Protein AF-A0A7K4FRX8-F1 (afdb_monomer)

Foldseek 3Di:
DFKKKFWAALVLDDPCPVVVVVVVVWAWPDFFHDRTTITTTDDDCCVPSNDGPDMGGPVPLDLDDLVVCVVSLVLVSSLVNLVVVLVVDDDPVNVVSVVSNVVSVQSRCVRRVVPPDD

Solvent-accessible surface area (backbone atoms only — not comparable to full-atom values): 6612 Å² total; per-residue (Å²): 120,67,52,32,37,36,32,33,62,46,85,77,62,58,91,62,50,68,56,62,43,39,78,70,72,34,51,62,78,48,66,32,54,65,74,34,27,34,40,34,26,33,52,75,60,44,86,75,73,42,85,53,83,47,74,44,49,71,85,70,65,71,92,59,56,50,70,60,30,46,76,66,54,38,27,67,60,24,26,54,49,42,50,62,54,34,76,78,44,62,70,72,61,22,55,53,42,50,52,55,35,50,52,26,49,45,50,47,33,47,24,57,67,48,73,89,67,128

Nearest PDB structures (foldseek):
  6frk-assembly1_r  TM=8.028E-01  e=1.663E+00  Canis lupus familiaris
  5mao-assembly2_B  TM=5.100E-01  e=8.342E-01  Thermus thermophilus HB27

Mean predicted aligned error: 3.88 Å

Structure (mmCIF, N/CA/C/O backbone):
data_AF-A0A7K4FRX8-F1
#
_entry.id   AF-A0A7K4FRX8-F1
#
loop_
_atom_site.group_PDB
_atom_site.id
_atom_site.type_symbol
_atom_site.label_atom_id
_atom_site.label_alt_id
_atom_site.label_comp_id
_atom_site.label_asym_id
_atom_site.label_entity_id
_atom_site.label_seq_id
_atom_site.pdbx_PDB_ins_code
_atom_site.Cartn_x
_atom_site.Cartn_y
_atom_site.Cartn_z
_atom_site.occupancy
_atom_site.B_iso_or_equiv
_atom_site.auth_seq_id
_atom_site.auth_comp_id
_atom_site.auth_asym_id
_atom_site.auth_atom_id
_atom_site.pdbx_PDB_model_num
ATOM 1 N N . MET A 1 1 ? 17.398 -5.585 3.439 1.00 63.78 1 MET A N 1
ATOM 2 C CA . MET A 1 1 ? 16.932 -4.359 2.752 1.00 63.78 1 MET A CA 1
ATOM 3 C C . MET A 1 1 ? 15.675 -3.882 3.455 1.00 63.78 1 MET A C 1
ATOM 5 O O . MET A 1 1 ? 15.022 -4.698 4.088 1.00 63.78 1 MET A O 1
ATOM 9 N N . GLU A 1 2 ? 15.377 -2.588 3.430 1.00 87.06 2 GLU A N 1
ATOM 10 C CA . GLU A 1 2 ? 14.199 -2.045 4.116 1.00 87.06 2 GLU A CA 1
ATOM 11 C C . GLU A 1 2 ? 12.955 -2.135 3.232 1.00 87.06 2 GLU A C 1
ATOM 13 O O . GLU A 1 2 ? 13.028 -1.825 2.041 1.00 87.06 2 GLU A O 1
ATOM 18 N N . ARG A 1 3 ? 11.836 -2.582 3.814 1.00 94.81 3 ARG A N 1
ATOM 19 C CA . ARG A 1 3 ? 10.538 -2.658 3.142 1.00 94.81 3 ARG A CA 1
ATOM 20 C C . ARG A 1 3 ? 9.967 -1.255 2.978 1.00 94.81 3 ARG A C 1
ATOM 22 O O . ARG A 1 3 ? 9.763 -0.547 3.968 1.00 94.81 3 ARG A O 1
ATOM 29 N N . LYS A 1 4 ? 9.672 -0.882 1.739 1.00 96.62 4 LYS A N 1
ATOM 30 C CA . LYS A 1 4 ? 9.076 0.404 1.377 1.00 96.62 4 LYS A CA 1
ATOM 31 C C . LYS A 1 4 ? 7.905 0.189 0.433 1.00 96.62 4 LYS A C 1
ATOM 33 O O . LYS A 1 4 ? 7.842 -0.813 -0.282 1.00 96.62 4 LYS A O 1
ATOM 38 N N . ILE A 1 5 ? 6.998 1.155 0.425 1.00 96.81 5 ILE A N 1
ATOM 39 C CA . ILE A 1 5 ? 5.885 1.190 -0.516 1.00 96.81 5 ILE A CA 1
ATOM 40 C C . ILE A 1 5 ? 6.088 2.364 -1.461 1.00 96.81 5 ILE A C 1
ATOM 42 O O . ILE A 1 5 ? 6.188 3.513 -1.036 1.00 96.81 5 ILE A O 1
ATOM 46 N N . TYR A 1 6 ? 6.175 2.054 -2.746 1.00 97.75 6 TYR A N 1
ATOM 47 C CA . TYR A 1 6 ? 6.408 3.012 -3.814 1.00 97.75 6 TYR A CA 1
ATOM 48 C C . TYR A 1 6 ? 5.091 3.296 -4.523 1.00 97.75 6 TYR A C 1
ATOM 50 O O . TYR A 1 6 ? 4.419 2.366 -4.974 1.00 97.75 6 TYR A O 1
ATOM 58 N N . PHE A 1 7 ? 4.738 4.572 -4.648 1.00 97.75 7 PHE A N 1
ATOM 59 C CA . PHE A 1 7 ? 3.509 4.997 -5.305 1.00 97.75 7 PHE A CA 1
ATOM 60 C C . PHE A 1 7 ? 3.830 5.641 -6.646 1.00 97.75 7 PHE A C 1
ATOM 62 O O . PHE A 1 7 ? 4.614 6.585 -6.729 1.00 97.75 7 PHE A O 1
ATOM 69 N N . TYR A 1 8 ? 3.201 5.138 -7.699 1.00 98.19 8 TYR A N 1
ATOM 70 C CA . TYR A 1 8 ? 3.336 5.639 -9.060 1.00 98.19 8 TYR A CA 1
ATOM 71 C C . TYR A 1 8 ? 1.965 5.953 -9.653 1.00 98.19 8 TYR A C 1
ATOM 73 O O . TYR A 1 8 ? 0.942 5.426 -9.205 1.00 98.19 8 TYR A O 1
ATOM 81 N N . ASP A 1 9 ? 1.950 6.754 -10.715 1.00 97.06 9 ASP A N 1
ATOM 82 C CA . ASP A 1 9 ? 0.768 6.918 -11.558 1.00 97.06 9 ASP A CA 1
ATOM 83 C C . ASP A 1 9 ? 0.281 5.552 -12.057 1.00 97.06 9 ASP A C 1
ATOM 85 O O . ASP A 1 9 ? 1.076 4.699 -12.466 1.00 97.06 9 ASP A O 1
ATOM 89 N N . LYS A 1 10 ? -1.035 5.326 -12.010 1.00 94.62 10 LYS A N 1
ATOM 90 C CA . LYS A 1 10 ? -1.653 4.044 -12.390 1.00 94.62 10 LYS A CA 1
ATOM 91 C C . LYS A 1 10 ? -1.351 3.661 -13.843 1.00 94.62 10 LYS A C 1
ATOM 93 O O . LYS A 1 10 ? -1.351 2.484 -14.176 1.00 94.62 10 LYS A O 1
ATOM 98 N N . GLU A 1 11 ? -1.060 4.640 -14.694 1.00 94.69 11 GLU A N 1
ATOM 99 C CA . GLU A 1 11 ? -0.686 4.493 -16.099 1.00 94.69 11 GLU A CA 1
ATOM 100 C C . GLU A 1 11 ? 0.668 3.787 -16.271 1.00 94.69 11 GLU A C 1
ATOM 102 O O . GLU A 1 11 ? 0.918 3.211 -17.328 1.00 94.69 11 GLU A O 1
ATOM 107 N N . LYS A 1 12 ? 1.528 3.775 -15.238 1.00 92.19 12 LYS A N 1
ATOM 108 C CA . LYS A 1 12 ? 2.759 2.967 -15.233 1.00 92.19 12 LYS A CA 1
ATOM 109 C C . LYS A 1 12 ? 2.496 1.472 -15.036 1.00 92.19 12 LYS A C 1
ATOM 111 O O . LYS A 1 12 ? 3.427 0.680 -15.174 1.00 92.19 12 LYS A O 1
ATOM 116 N N . TYR A 1 13 ? 1.273 1.073 -14.691 1.00 94.31 13 TYR A N 1
ATOM 117 C CA . TYR A 1 13 ? 0.940 -0.332 -14.508 1.00 94.31 13 TYR A CA 1
ATOM 118 C C . TYR A 1 13 ? 0.970 -1.099 -15.826 1.00 94.31 13 TYR A C 1
ATOM 120 O O . TYR A 1 13 ? 0.457 -0.656 -16.851 1.00 94.31 13 TYR A O 1
ATOM 128 N N . PHE A 1 14 ? 1.495 -2.317 -15.758 1.00 91.81 14 PHE A N 1
ATOM 129 C CA . PHE A 1 14 ? 1.385 -3.305 -16.817 1.00 91.81 14 PHE A CA 1
ATOM 130 C C . PHE A 1 14 ? 1.195 -4.706 -16.215 1.00 91.81 14 PHE A C 1
ATOM 132 O O . PHE A 1 14 ? 1.663 -4.976 -15.099 1.00 91.81 14 PHE A O 1
ATOM 139 N N . PRO A 1 15 ? 0.519 -5.624 -16.935 1.00 91.62 15 PRO A N 1
ATOM 140 C CA . PRO A 1 15 ? 0.416 -7.017 -16.515 1.00 91.62 15 PRO A CA 1
ATOM 141 C C . PRO A 1 15 ? 1.800 -7.621 -16.249 1.00 91.62 15 PRO A C 1
ATOM 143 O O . PRO A 1 15 ? 2.753 -7.322 -16.959 1.00 91.62 15 PRO A O 1
ATOM 146 N N . LEU A 1 16 ? 1.907 -8.502 -15.252 1.00 93.56 16 LEU A N 1
ATOM 147 C CA . LEU A 1 16 ? 3.157 -9.175 -14.854 1.00 93.56 16 LEU A CA 1
ATOM 148 C C . LEU A 1 16 ? 4.225 -8.286 -14.197 1.00 93.56 16 LEU A C 1
ATOM 150 O O . LEU A 1 16 ? 5.316 -8.781 -13.920 1.00 93.56 16 LEU A O 1
ATOM 154 N N . ILE A 1 17 ? 3.930 -7.032 -13.840 1.00 95.50 17 ILE A N 1
ATOM 155 C CA . ILE A 1 17 ? 4.886 -6.159 -13.133 1.00 95.50 17 ILE A CA 1
ATOM 156 C C . ILE A 1 17 ? 5.526 -6.820 -11.897 1.00 95.50 17 ILE A C 1
ATOM 158 O O . ILE A 1 17 ? 6.725 -6.680 -11.658 1.00 95.50 17 ILE A O 1
ATOM 162 N N . LYS A 1 18 ? 4.757 -7.623 -11.149 1.00 94.88 18 LYS A N 1
ATOM 163 C CA . LYS A 1 18 ? 5.261 -8.377 -9.991 1.00 94.88 18 LYS A CA 1
ATOM 164 C C . LYS A 1 18 ? 6.372 -9.356 -10.386 1.00 94.88 18 LYS A C 1
ATOM 166 O O . LYS A 1 18 ? 7.384 -9.433 -9.698 1.00 94.88 18 LYS A O 1
ATOM 171 N N . GLN A 1 19 ? 6.199 -10.082 -11.491 1.00 96.50 19 GLN A N 1
ATOM 172 C CA . GLN A 1 19 ? 7.212 -10.993 -12.029 1.00 96.50 19 GLN A CA 1
ATOM 173 C C . GLN A 1 19 ? 8.401 -10.214 -12.605 1.00 96.50 19 GLN A C 1
ATOM 175 O O . GLN A 1 19 ? 9.540 -10.507 -12.258 1.00 96.50 19 GLN A O 1
ATOM 180 N N . PHE A 1 20 ? 8.133 -9.172 -13.392 1.00 97.44 20 PHE A N 1
ATOM 181 C CA . PHE A 1 20 ? 9.148 -8.319 -14.014 1.00 97.44 20 PHE A CA 1
ATOM 182 C C . PHE A 1 20 ? 10.150 -7.731 -13.006 1.00 97.44 20 PHE A C 1
ATOM 184 O O . PHE A 1 20 ? 11.353 -7.684 -13.275 1.00 97.44 20 PHE A O 1
ATOM 191 N N . LEU A 1 21 ? 9.659 -7.287 -11.844 1.00 97.38 21 LEU A N 1
ATOM 192 C CA . LEU A 1 21 ? 10.484 -6.763 -10.753 1.00 97.38 21 LEU A CA 1
ATOM 193 C C . LEU A 1 21 ? 11.283 -7.869 -10.047 1.00 97.38 21 LEU A C 1
ATOM 195 O O . LEU A 1 21 ? 12.466 -7.688 -9.758 1.00 97.38 21 LEU A O 1
ATOM 199 N N . ARG A 1 22 ? 10.660 -9.028 -9.806 1.00 97.00 22 ARG A N 1
ATOM 200 C CA . ARG A 1 22 ? 11.314 -10.185 -9.169 1.00 97.00 22 ARG A CA 1
ATOM 201 C C . ARG A 1 22 ? 12.458 -10.743 -10.010 1.00 97.00 22 ARG A C 1
ATOM 203 O O . ARG A 1 22 ? 13.514 -11.043 -9.467 1.00 97.00 22 ARG A O 1
ATOM 210 N N . GLU A 1 23 ? 12.291 -10.807 -11.329 1.00 97.50 23 GLU A N 1
ATOM 211 C CA . GLU A 1 23 ? 13.344 -11.213 -12.274 1.00 97.50 23 GLU A CA 1
ATOM 212 C C . GLU A 1 23 ? 14.560 -10.271 -12.263 1.00 97.50 23 GLU A C 1
ATOM 214 O O . GLU A 1 23 ? 15.652 -10.663 -12.664 1.00 97.50 23 GLU A O 1
ATOM 219 N N . ARG A 1 24 ? 14.392 -9.041 -11.766 1.00 96.69 24 ARG A N 1
ATOM 220 C CA . ARG A 1 24 ? 15.455 -8.037 -11.593 1.00 96.69 24 ARG A CA 1
ATOM 221 C C . ARG A 1 24 ? 15.992 -7.970 -10.162 1.00 96.69 24 ARG A C 1
ATOM 223 O O . ARG A 1 24 ? 16.695 -7.029 -9.814 1.00 96.69 24 ARG A O 1
ATOM 230 N N . GLY A 1 25 ? 15.670 -8.964 -9.333 1.00 95.94 25 GLY A N 1
ATOM 231 C CA . GLY A 1 25 ? 16.209 -9.107 -7.981 1.00 95.94 25 GLY A CA 1
ATOM 232 C C . GLY A 1 25 ? 15.465 -8.327 -6.895 1.00 95.94 25 GLY A C 1
ATOM 233 O O . GLY A 1 25 ? 15.929 -8.306 -5.757 1.00 95.94 25 GLY A O 1
ATOM 234 N N . ILE A 1 26 ? 14.315 -7.713 -7.197 1.00 97.50 26 ILE A N 1
ATOM 235 C CA . ILE A 1 26 ? 13.491 -7.053 -6.176 1.00 97.50 26 ILE A CA 1
ATOM 236 C C . ILE A 1 26 ? 12.611 -8.077 -5.464 1.00 97.50 26 ILE A C 1
ATOM 238 O O . ILE A 1 26 ? 11.836 -8.805 -6.093 1.00 97.50 26 ILE A O 1
ATOM 242 N N . ASN A 1 27 ? 12.646 -8.079 -4.132 1.00 97.00 27 ASN A N 1
ATOM 243 C CA . ASN A 1 27 ? 11.712 -8.863 -3.336 1.0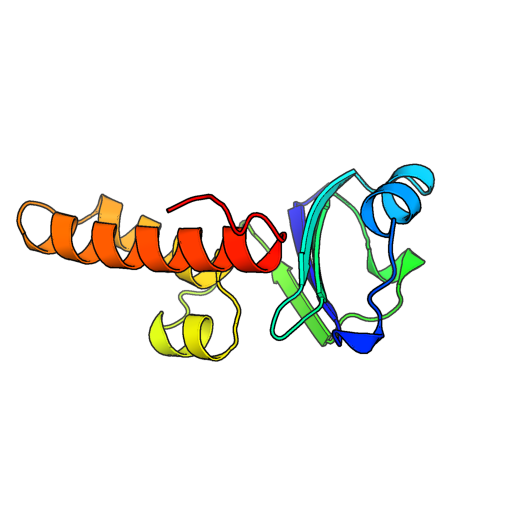0 97.00 27 ASN A CA 1
ATOM 244 C C . ASN A 1 27 ? 10.358 -8.138 -3.250 1.00 97.00 27 ASN A C 1
ATOM 246 O O . ASN A 1 27 ? 10.107 -7.356 -2.335 1.00 97.00 27 ASN A O 1
ATOM 250 N N . VAL A 1 28 ? 9.486 -8.373 -4.235 1.00 97.12 28 VAL A N 1
ATOM 251 C CA . VAL A 1 28 ? 8.133 -7.793 -4.258 1.00 97.12 28 VAL A CA 1
ATOM 252 C C . VAL A 1 28 ? 7.184 -8.608 -3.387 1.00 97.12 28 VAL A C 1
ATOM 254 O O . VAL A 1 28 ? 6.855 -9.759 -3.713 1.00 97.12 28 VAL A O 1
ATOM 257 N N . ILE A 1 29 ? 6.691 -7.970 -2.331 1.00 95.81 29 ILE A N 1
ATOM 258 C CA . ILE A 1 29 ? 5.662 -8.485 -1.428 1.00 95.81 29 ILE A CA 1
ATOM 259 C C . ILE A 1 29 ? 4.324 -8.405 -2.155 1.00 95.81 29 ILE A C 1
ATOM 261 O O . ILE A 1 29 ? 3.630 -9.416 -2.330 1.00 95.81 29 ILE A O 1
ATOM 265 N N . ASP A 1 30 ? 4.003 -7.226 -2.691 1.00 95.38 30 ASP A N 1
ATOM 266 C CA . ASP A 1 30 ? 2.736 -7.015 -3.366 1.00 95.38 30 ASP A CA 1
ATOM 267 C C . ASP A 1 30 ? 2.718 -5.875 -4.381 1.00 95.38 30 ASP A C 1
ATOM 269 O O . ASP A 1 30 ? 3.567 -4.988 -4.367 1.00 95.38 30 ASP A O 1
ATOM 273 N N . VAL A 1 31 ? 1.708 -5.907 -5.250 1.00 96.19 31 VAL A N 1
ATOM 274 C CA . VAL A 1 31 ? 1.380 -4.802 -6.152 1.00 96.19 31 VAL A CA 1
ATOM 275 C C . VAL A 1 31 ? -0.124 -4.591 -6.124 1.00 96.19 31 VAL A C 1
ATOM 277 O O . VAL A 1 31 ? -0.887 -5.536 -6.321 1.00 96.19 31 VAL A O 1
ATOM 280 N N . ARG A 1 32 ? -0.548 -3.355 -5.876 1.00 95.50 32 ARG A N 1
ATOM 281 C CA . ARG A 1 32 ? -1.955 -2.969 -5.744 1.00 95.50 32 ARG A CA 1
ATOM 282 C C . ARG A 1 32 ? -2.258 -1.837 -6.719 1.00 95.50 32 ARG A C 1
ATOM 284 O O . ARG A 1 32 ? -1.447 -0.929 -6.880 1.00 95.50 32 ARG A O 1
ATOM 291 N N . LEU A 1 33 ? -3.408 -1.896 -7.385 1.00 95.50 33 LEU A N 1
ATOM 292 C CA . LEU A 1 33 ? -3.815 -0.920 -8.393 1.00 95.50 33 LEU A CA 1
ATOM 293 C C . LEU A 1 33 ? -5.165 -0.293 -8.027 1.00 95.50 33 LEU A C 1
ATOM 295 O O . LEU A 1 33 ? -6.211 -0.922 -8.163 1.00 95.50 33 LEU A O 1
A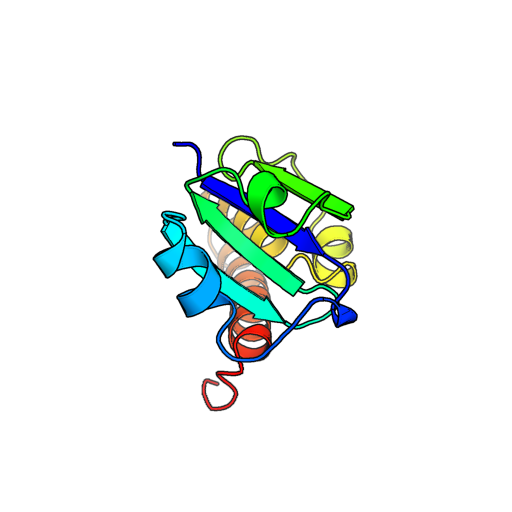TOM 299 N N . CYS A 1 34 ? -5.127 0.963 -7.581 1.00 92.81 34 CYS A N 1
ATOM 300 C CA . CYS A 1 34 ? -6.307 1.779 -7.279 1.00 92.81 34 CYS A CA 1
ATOM 301 C C . CYS A 1 34 ? -6.084 3.228 -7.738 1.00 92.81 34 CYS A C 1
ATOM 303 O O . CYS A 1 34 ? -5.990 3.473 -8.940 1.00 92.81 34 CYS A O 1
ATOM 305 N N . LYS A 1 35 ? -5.987 4.196 -6.810 1.00 95.50 35 LYS A N 1
ATOM 306 C CA . LYS A 1 35 ? -5.635 5.587 -7.144 1.00 95.50 35 LYS A CA 1
ATOM 307 C C . LYS A 1 35 ? -4.231 5.656 -7.750 1.00 95.50 35 LYS A C 1
ATOM 309 O O . LYS A 1 35 ? -4.017 6.364 -8.728 1.00 95.50 35 LYS A O 1
ATOM 314 N N . TYR A 1 36 ? -3.323 4.862 -7.190 1.00 97.00 36 TYR A N 1
ATOM 315 C CA . TYR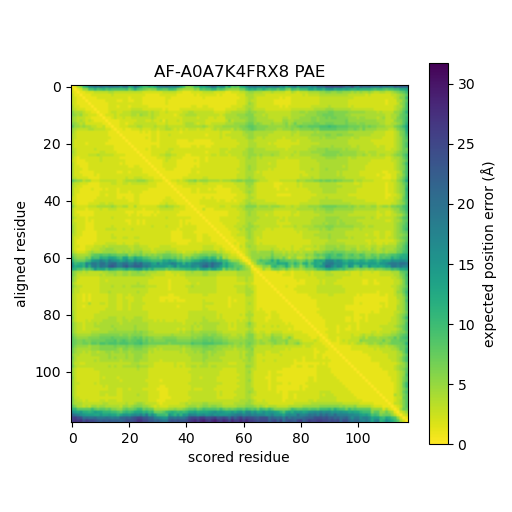 A 1 36 ? -1.948 4.689 -7.634 1.00 97.00 36 TYR A CA 1
ATOM 316 C C . TYR A 1 36 ? -1.696 3.239 -8.043 1.00 97.00 36 TYR A C 1
ATOM 318 O O . TYR A 1 36 ? -2.434 2.327 -7.648 1.00 97.00 36 TYR A O 1
ATOM 326 N N . MET A 1 37 ? -0.614 3.034 -8.788 1.00 97.12 37 MET A N 1
ATOM 327 C CA . MET A 1 37 ? 0.097 1.766 -8.770 1.00 97.12 37 MET A CA 1
ATOM 328 C C . MET A 1 37 ? 1.008 1.758 -7.542 1.00 97.12 37 MET A C 1
ATOM 330 O O . MET A 1 37 ? 2.007 2.473 -7.484 1.00 97.12 37 MET A O 1
ATOM 334 N N . GLU A 1 38 ? 0.641 0.952 -6.561 1.00 97.38 38 GLU A N 1
ATOM 335 C CA . GLU A 1 38 ? 1.365 0.776 -5.313 1.00 97.38 38 GLU A CA 1
ATOM 336 C C . GLU A 1 38 ? 2.235 -0.483 -5.408 1.00 97.38 38 GLU A C 1
ATOM 338 O O . GLU A 1 38 ? 1.731 -1.570 -5.699 1.00 97.38 38 GLU A O 1
ATOM 343 N N . VAL A 1 39 ? 3.539 -0.345 -5.170 1.00 97.75 39 VAL A N 1
ATOM 344 C CA . VAL A 1 39 ? 4.506 -1.451 -5.171 1.00 97.75 39 VAL A CA 1
ATOM 345 C C . VAL A 1 39 ? 5.101 -1.589 -3.778 1.00 97.75 39 VAL A C 1
ATOM 347 O O . VAL A 1 39 ? 5.849 -0.728 -3.325 1.00 97.75 39 VAL A O 1
ATOM 350 N N . ASP A 1 40 ? 4.779 -2.690 -3.113 1.00 97.38 40 ASP A N 1
ATOM 351 C CA . ASP A 1 40 ? 5.235 -3.037 -1.770 1.00 97.38 40 ASP A CA 1
ATOM 352 C C . ASP A 1 40 ? 6.378 -4.041 -1.881 1.00 97.38 40 ASP A C 1
ATOM 354 O O . ASP A 1 40 ? 6.189 -5.173 -2.348 1.00 97.38 40 ASP A O 1
ATOM 358 N N . ALA A 1 41 ? 7.586 -3.606 -1.534 1.00 97.56 41 ALA A N 1
ATOM 359 C CA . ALA A 1 41 ? 8.789 -4.366 -1.821 1.00 97.56 41 ALA A CA 1
ATOM 360 C C . ALA A 1 41 ? 9.923 -4.091 -0.833 1.00 97.56 41 ALA A C 1
ATOM 362 O O . ALA A 1 41 ? 10.010 -3.037 -0.203 1.00 97.56 41 ALA A O 1
ATOM 363 N N . GLU A 1 42 ? 10.847 -5.043 -0.759 1.00 96.81 42 GLU A N 1
ATOM 364 C CA . GLU A 1 42 ? 12.172 -4.848 -0.186 1.00 96.81 42 GLU A CA 1
ATOM 365 C C . GLU A 1 42 ? 13.193 -4.730 -1.321 1.00 96.81 42 GLU A C 1
ATOM 367 O O . GLU A 1 42 ? 13.358 -5.643 -2.136 1.00 96.81 42 GLU A O 1
ATOM 372 N N . GLY A 1 43 ? 13.895 -3.600 -1.359 1.00 93.25 43 GLY A N 1
ATOM 373 C CA . GLY A 1 43 ? 14.833 -3.257 -2.429 1.00 93.25 43 GLY A CA 1
ATOM 374 C C . GLY A 1 43 ? 14.456 -1.951 -3.119 1.00 93.25 43 GLY A C 1
ATOM 375 O O . GLY A 1 43 ? 13.379 -1.406 -2.888 1.00 93.25 43 GLY A O 1
ATOM 376 N N . ASN A 1 44 ? 15.362 -1.428 -3.943 1.00 95.12 44 ASN A N 1
ATOM 377 C CA . ASN A 1 44 ? 15.167 -0.138 -4.592 1.00 95.12 44 ASN A CA 1
ATOM 378 C C . ASN A 1 44 ? 14.384 -0.281 -5.905 1.00 95.12 44 ASN A C 1
ATOM 380 O O . ASN A 1 44 ? 14.944 -0.608 -6.947 1.00 95.12 44 ASN A O 1
ATOM 384 N N . VAL A 1 45 ? 13.075 -0.032 -5.855 1.00 96.94 45 VAL A N 1
ATOM 385 C CA . VAL A 1 45 ? 12.202 -0.117 -7.039 1.00 96.94 45 VAL A CA 1
ATOM 386 C C . VAL A 1 45 ? 12.479 1.014 -8.040 1.00 96.94 45 VAL A C 1
ATOM 388 O O . VAL A 1 45 ? 12.290 0.816 -9.243 1.00 96.94 45 VAL A O 1
ATOM 391 N N . GLU A 1 46 ? 12.957 2.177 -7.580 1.00 97.25 46 GLU A N 1
ATOM 392 C CA . GLU A 1 46 ? 13.218 3.324 -8.463 1.00 97.25 46 GLU A CA 1
ATOM 393 C C . GLU A 1 46 ? 14.354 3.060 -9.461 1.00 97.25 46 GLU A C 1
ATOM 395 O O . GLU A 1 46 ? 14.319 3.600 -10.566 1.00 97.25 46 GLU A O 1
ATOM 400 N N . ASP A 1 47 ? 15.295 2.164 -9.137 1.00 96.31 47 ASP A N 1
ATOM 401 C CA . ASP A 1 47 ? 16.363 1.740 -10.060 1.00 96.31 47 ASP A CA 1
ATOM 402 C C . ASP A 1 47 ? 15.808 1.040 -11.315 1.00 96.31 47 ASP A C 1
ATOM 404 O O . ASP A 1 47 ? 16.493 0.937 -12.332 1.00 96.31 47 ASP A O 1
ATOM 408 N N . ILE A 1 48 ? 14.559 0.561 -11.259 1.00 96.69 48 ILE A N 1
ATOM 409 C CA . ILE A 1 48 ? 13.901 -0.173 -12.344 1.00 96.69 48 ILE A CA 1
ATOM 410 C C . ILE A 1 48 ? 12.746 0.628 -12.955 1.00 96.69 48 ILE A C 1
ATOM 412 O O . ILE A 1 48 ? 12.614 0.670 -14.176 1.00 96.69 48 ILE A O 1
ATOM 416 N N . LEU A 1 49 ? 11.885 1.233 -12.130 1.00 96.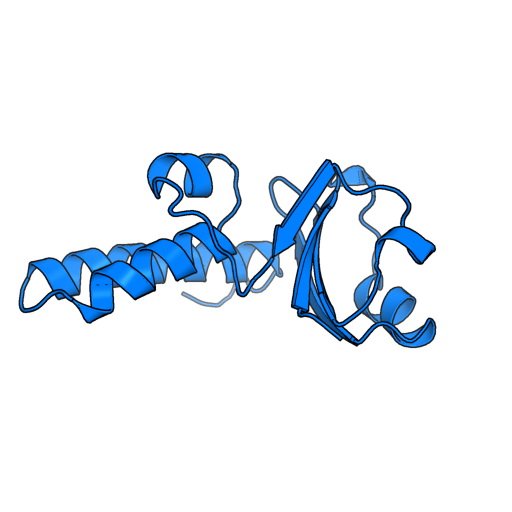69 49 LEU A N 1
ATOM 417 C CA . LEU A 1 49 ? 10.667 1.929 -12.588 1.00 96.69 49 LEU A CA 1
ATOM 418 C C . LEU A 1 49 ? 10.826 3.457 -12.679 1.00 96.69 49 LEU A C 1
ATOM 420 O O . LEU A 1 49 ? 9.876 4.178 -13.027 1.00 96.69 49 LEU A O 1
ATOM 424 N N . GLY A 1 50 ? 12.029 3.952 -12.384 1.00 96.50 50 GLY A N 1
ATOM 425 C CA . GLY A 1 50 ? 12.321 5.369 -12.240 1.00 96.50 50 GLY A CA 1
ATOM 426 C C . GLY A 1 50 ? 11.694 5.956 -10.979 1.00 96.50 50 GLY A C 1
ATOM 427 O O . GLY A 1 50 ? 11.155 5.245 -10.136 1.00 96.50 50 GLY A O 1
ATOM 428 N N . LYS A 1 51 ? 11.731 7.285 -10.875 1.00 97.56 51 LYS A N 1
ATOM 429 C CA . LYS A 1 51 ? 11.255 8.008 -9.693 1.00 97.56 51 LYS A CA 1
ATOM 430 C C . LYS A 1 51 ? 9.776 7.717 -9.382 1.00 97.56 51 LYS A C 1
ATOM 432 O O . LYS A 1 51 ? 8.928 7.774 -10.283 1.00 97.56 51 LYS A O 1
ATOM 437 N N . ALA A 1 52 ? 9.488 7.422 -8.118 1.00 97.81 52 ALA A N 1
ATOM 438 C CA . ALA A 1 52 ? 8.146 7.304 -7.564 1.00 97.81 52 ALA A CA 1
ATOM 439 C C . ALA A 1 52 ? 7.561 8.689 -7.257 1.00 97.81 52 ALA A C 1
ATOM 441 O O . ALA A 1 52 ? 8.287 9.648 -6.987 1.00 97.81 52 ALA A O 1
ATOM 442 N N . ASN A 1 53 ? 6.234 8.797 -7.264 1.00 97.12 53 ASN A N 1
ATOM 443 C CA . ASN A 1 53 ? 5.548 10.031 -6.878 1.00 97.12 53 ASN A CA 1
ATOM 444 C C . ASN A 1 53 ? 5.834 10.348 -5.406 1.00 97.12 53 ASN A C 1
ATOM 446 O O . ASN A 1 53 ? 6.114 11.490 -5.048 1.00 97.12 53 ASN A O 1
ATOM 450 N N . PHE A 1 54 ? 5.788 9.311 -4.571 1.00 95.56 54 PHE A N 1
ATOM 451 C CA . PHE A 1 54 ? 6.221 9.327 -3.181 1.00 95.56 54 PHE A CA 1
ATOM 452 C C . PHE A 1 54 ? 6.523 7.898 -2.714 1.00 95.56 54 PHE A C 1
ATOM 454 O O . PHE A 1 54 ? 6.113 6.914 -3.339 1.00 95.56 54 PHE A O 1
ATOM 461 N N . ILE A 1 55 ? 7.270 7.795 -1.617 1.00 95.56 55 ILE A N 1
ATOM 462 C CA . ILE A 1 55 ? 7.705 6.531 -1.024 1.00 95.56 55 ILE A CA 1
ATOM 463 C C . ILE A 1 55 ? 7.360 6.562 0.457 1.00 95.56 55 ILE A C 1
ATOM 465 O O . ILE A 1 55 ? 7.601 7.563 1.130 1.00 95.56 55 ILE A O 1
ATOM 469 N N . VAL A 1 56 ? 6.829 5.454 0.956 1.00 94.25 56 VAL A N 1
ATOM 470 C CA . VAL A 1 56 ? 6.480 5.271 2.363 1.00 94.25 56 VAL A CA 1
ATOM 471 C C . VAL A 1 56 ? 7.422 4.251 2.979 1.00 94.25 56 VAL A C 1
ATOM 473 O O . VAL A 1 56 ? 7.566 3.134 2.476 1.00 94.25 56 VAL A O 1
ATOM 476 N N . ASP A 1 57 ? 8.063 4.642 4.076 1.00 92.75 57 ASP A N 1
ATOM 477 C CA . ASP A 1 57 ? 8.820 3.731 4.926 1.00 92.75 57 ASP A CA 1
ATOM 478 C C . ASP A 1 57 ? 7.858 3.006 5.872 1.00 92.75 57 ASP A C 1
ATOM 480 O O . ASP A 1 57 ? 7.183 3.621 6.697 1.00 92.75 57 ASP A O 1
ATOM 484 N N . THR A 1 58 ? 7.803 1.680 5.754 1.00 91.25 58 THR A N 1
ATOM 485 C CA . THR A 1 58 ? 6.874 0.859 6.540 1.00 91.25 58 THR A CA 1
ATOM 486 C C . THR A 1 58 ? 7.198 0.834 8.035 1.00 91.25 58 THR A C 1
ATOM 488 O O . THR A 1 58 ? 6.311 0.544 8.836 1.00 91.25 58 THR A O 1
ATOM 491 N N . LYS A 1 59 ? 8.433 1.161 8.440 1.00 87.44 59 LYS A N 1
ATOM 492 C CA . LYS A 1 59 ? 8.817 1.250 9.858 1.00 87.44 59 LYS A CA 1
ATOM 493 C C . LYS A 1 59 ? 8.563 2.627 10.450 1.00 87.44 59 LYS A C 1
ATOM 495 O O . LYS A 1 59 ? 8.176 2.730 11.611 1.00 87.44 59 LYS A O 1
ATOM 500 N N . ASN A 1 60 ? 8.768 3.669 9.650 1.00 83.62 60 ASN A N 1
ATOM 501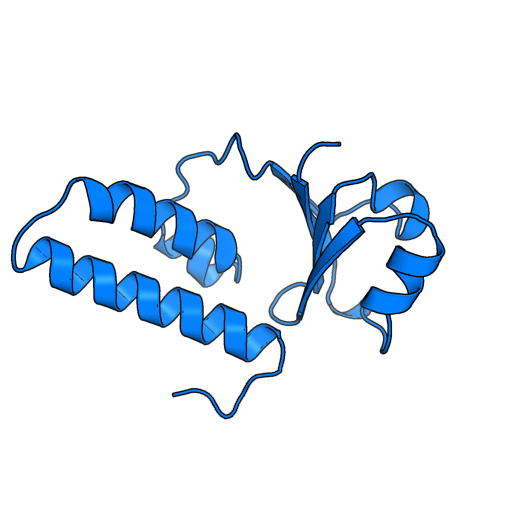 C CA . ASN A 1 60 ? 8.669 5.064 10.068 1.00 83.62 60 ASN A CA 1
ATOM 502 C C . ASN A 1 60 ? 7.397 5.709 9.515 1.00 83.62 60 ASN A C 1
ATOM 504 O O . ASN A 1 60 ? 7.432 6.761 8.882 1.00 83.62 60 ASN A O 1
ATOM 508 N N . LEU A 1 61 ? 6.264 5.050 9.752 1.00 80.50 61 LEU A N 1
ATOM 509 C CA . LEU A 1 61 ? 4.957 5.607 9.437 1.00 80.50 61 LEU A CA 1
ATOM 510 C C . LEU A 1 61 ? 4.699 6.834 10.309 1.00 80.50 61 LEU A C 1
ATOM 512 O O . LEU A 1 61 ? 4.455 6.690 11.511 1.00 80.50 61 LEU A O 1
ATOM 516 N N . GLU A 1 62 ? 4.713 8.013 9.690 1.00 67.75 62 GLU A N 1
ATOM 517 C CA . GLU A 1 62 ? 4.131 9.207 10.292 1.00 67.75 62 GLU A CA 1
ATOM 518 C C . GLU A 1 62 ? 2.658 8.937 10.619 1.00 67.75 62 GLU A C 1
ATOM 520 O O . GLU A 1 62 ? 1.952 8.245 9.877 1.00 67.75 62 GLU A O 1
ATOM 525 N N . GLU A 1 63 ? 2.190 9.456 11.753 1.00 64.94 63 GLU A N 1
ATOM 526 C CA . GLU A 1 63 ? 0.795 9.336 12.171 1.00 64.94 63 GLU A CA 1
ATOM 527 C C . GLU A 1 63 ? -0.096 10.153 11.226 1.00 64.94 63 GLU A C 1
ATOM 529 O O . GLU A 1 63 ? -0.435 11.309 11.467 1.00 64.94 63 GLU A O 1
ATOM 534 N N . GLY A 1 64 ? -0.454 9.557 10.091 1.00 63.53 64 GLY A N 1
ATOM 535 C CA . GLY A 1 64 ? -1.413 10.136 9.170 1.00 63.53 64 GLY A CA 1
ATOM 536 C C . GLY A 1 64 ? -2.827 10.031 9.734 1.00 63.53 64 GLY A C 1
ATOM 537 O O . GLY A 1 64 ? -3.238 8.991 10.260 1.00 63.53 64 GLY A O 1
ATOM 538 N N . ASN A 1 65 ? -3.602 11.104 9.574 1.00 84.88 65 ASN A N 1
ATOM 539 C CA . ASN A 1 65 ? -5.038 11.080 9.828 1.00 84.88 65 ASN A CA 1
ATOM 540 C C . ASN A 1 65 ? -5.699 10.053 8.889 1.00 84.88 65 ASN A C 1
ATOM 542 O O . ASN A 1 65 ? -5.577 10.170 7.667 1.00 84.88 65 ASN A O 1
ATOM 546 N N . PHE A 1 66 ? -6.416 9.074 9.459 1.00 89.81 66 PHE A N 1
ATOM 547 C CA . PHE A 1 66 ? -7.121 8.021 8.718 1.00 89.81 66 PHE A CA 1
ATOM 548 C C . PHE A 1 66 ? -7.911 8.562 7.521 1.00 89.81 66 PHE A C 1
ATOM 550 O O . PHE A 1 66 ? -7.779 8.030 6.422 1.00 89.81 66 PHE A O 1
ATOM 557 N N . PHE A 1 67 ? -8.692 9.631 7.708 1.00 90.56 67 PHE A N 1
ATOM 558 C CA . PHE A 1 67 ? -9.546 10.172 6.649 1.00 90.56 67 PHE A CA 1
ATOM 559 C C . PHE A 1 67 ? -8.737 10.637 5.442 1.00 90.56 67 PHE A C 1
ATOM 561 O O . PHE A 1 67 ? -9.123 10.356 4.311 1.00 90.56 67 PHE A O 1
ATOM 568 N N . TYR A 1 68 ? -7.602 11.292 5.689 1.00 93.25 68 TYR A N 1
ATOM 569 C CA . TYR A 1 68 ? -6.705 11.750 4.636 1.00 93.25 68 TYR A CA 1
ATOM 570 C C . TYR A 1 68 ? -6.061 10.569 3.899 1.00 93.25 68 TYR A C 1
ATOM 572 O O . TYR A 1 68 ? -6.122 10.496 2.674 1.00 93.25 68 TYR A O 1
ATOM 580 N N . LEU A 1 69 ? -5.492 9.606 4.634 1.00 94.44 69 LEU A N 1
ATOM 581 C CA . LEU A 1 69 ? -4.861 8.428 4.027 1.00 94.44 69 LEU A CA 1
ATOM 582 C C . LEU A 1 69 ? -5.865 7.625 3.190 1.00 94.44 69 LEU A C 1
ATOM 584 O O . LEU A 1 69 ? -5.576 7.238 2.057 1.00 94.44 69 LEU A O 1
ATOM 588 N N . PHE A 1 70 ? -7.069 7.425 3.722 1.00 94.88 70 PHE A N 1
ATOM 589 C CA . PHE A 1 70 ? -8.120 6.674 3.053 1.00 94.88 70 PHE A CA 1
ATOM 590 C C . PHE A 1 70 ? -8.623 7.387 1.789 1.00 94.88 70 PHE A C 1
ATOM 592 O O . PHE A 1 70 ? -8.745 6.748 0.744 1.00 94.88 70 PHE A O 1
ATOM 599 N N . SER A 1 71 ? -8.858 8.707 1.834 1.00 94.12 71 SER A N 1
ATOM 600 C CA . SER A 1 71 ? -9.271 9.478 0.647 1.00 94.12 71 SER A CA 1
ATOM 601 C C . SER A 1 71 ? -8.184 9.543 -0.427 1.00 94.12 71 SER A C 1
ATOM 603 O O . SER A 1 71 ? -8.480 9.605 -1.621 1.00 94.12 71 SER A O 1
ATOM 605 N N . GLU A 1 72 ? -6.918 9.479 -0.017 1.00 94.81 72 GLU A N 1
ATOM 606 C CA . GLU A 1 72 ? -5.775 9.410 -0.924 1.00 94.81 72 GLU A CA 1
ATOM 607 C C . GLU A 1 72 ? -5.513 7.998 -1.466 1.00 94.81 72 GLU A C 1
ATOM 609 O O . GLU A 1 72 ? -4.541 7.784 -2.181 1.00 94.81 72 GLU A O 1
ATOM 614 N N . GLY A 1 73 ? -6.375 7.018 -1.180 1.00 94.19 73 GLY A N 1
ATOM 615 C CA . GLY A 1 73 ? -6.200 5.644 -1.653 1.00 94.19 73 GLY A CA 1
ATOM 616 C C . GLY A 1 73 ? -4.978 4.939 -1.055 1.00 94.19 73 GLY A C 1
ATOM 617 O O . GLY A 1 73 ? -4.557 3.907 -1.573 1.00 94.19 73 GLY A O 1
ATOM 618 N N . ARG A 1 74 ? -4.415 5.477 0.034 1.00 94.94 74 ARG A N 1
ATOM 619 C CA . ARG A 1 74 ? -3.269 4.939 0.782 1.00 94.94 74 ARG A CA 1
ATOM 620 C C . ARG A 1 74 ? -3.771 3.940 1.826 1.00 94.94 74 ARG A C 1
ATOM 622 O O . ARG A 1 74 ? -3.589 4.109 3.031 1.00 94.94 74 ARG A O 1
ATOM 629 N N . PHE A 1 75 ? -4.480 2.910 1.360 1.00 95.88 75 PHE A N 1
ATOM 630 C CA . PHE A 1 75 ? -5.241 1.999 2.223 1.00 95.88 75 PHE A CA 1
ATOM 631 C C . PHE A 1 75 ? -4.363 1.175 3.167 1.00 95.88 75 PHE A C 1
ATOM 633 O O . PHE A 1 75 ? -4.799 0.873 4.275 1.00 95.88 75 PHE A O 1
ATOM 640 N N . TRP A 1 76 ? -3.130 0.848 2.763 1.00 95.38 76 TRP A N 1
ATOM 641 C CA . TRP A 1 76 ? -2.188 0.147 3.637 1.00 95.38 76 TRP A CA 1
ATOM 642 C C . TRP A 1 76 ? -1.814 1.010 4.844 1.00 95.38 76 TRP A C 1
ATOM 644 O O . TRP A 1 76 ? -1.909 0.569 5.980 1.00 95.38 76 TRP A O 1
ATOM 654 N N . GLU A 1 77 ? -1.494 2.281 4.623 1.00 94.44 77 GLU A N 1
ATOM 655 C CA . GLU A 1 77 ? -1.146 3.198 5.711 1.00 94.44 77 GLU A CA 1
ATOM 656 C C . GLU A 1 77 ? -2.348 3.522 6.592 1.00 94.44 77 GLU A C 1
ATOM 658 O O . GLU A 1 77 ? -2.215 3.626 7.810 1.00 94.44 77 GLU A O 1
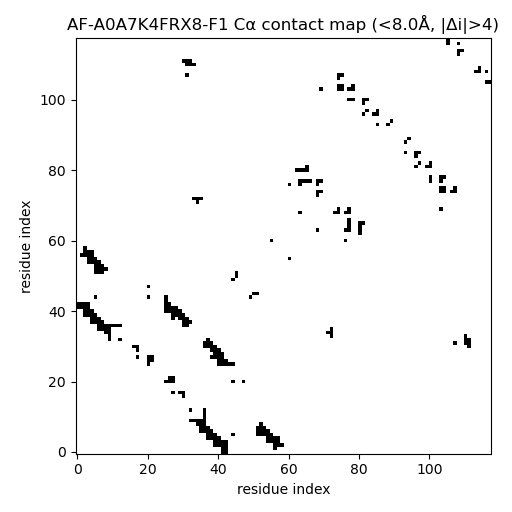ATOM 663 N N . ALA A 1 78 ? -3.537 3.644 5.990 1.00 94.75 78 ALA A N 1
ATOM 664 C CA . ALA A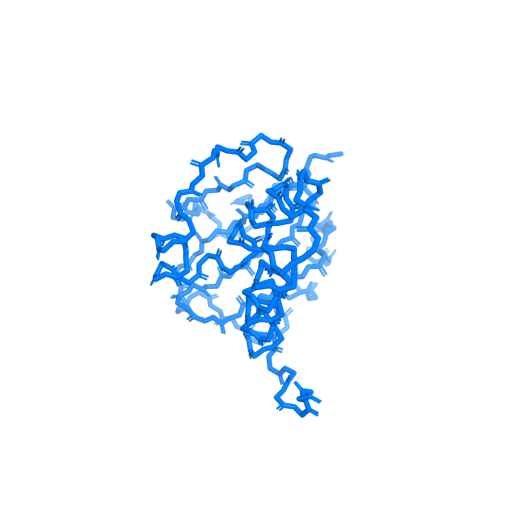 1 78 ? -4.778 3.795 6.736 1.00 94.75 78 ALA A CA 1
ATOM 665 C C . ALA A 1 78 ? -5.011 2.589 7.665 1.00 94.75 78 ALA A C 1
ATOM 667 O O . ALA A 1 78 ? -5.328 2.786 8.835 1.00 94.75 78 ALA A O 1
ATOM 668 N N . HIS A 1 79 ? -4.804 1.362 7.172 1.00 94.88 79 HIS A N 1
ATOM 669 C CA . HIS A 1 79 ? -4.865 0.137 7.975 1.00 94.88 79 HIS A CA 1
ATOM 670 C C . HIS A 1 79 ? -3.880 0.179 9.151 1.00 94.88 79 HIS A C 1
ATOM 672 O O . HIS A 1 79 ? -4.299 0.038 10.298 1.00 94.88 79 HIS A O 1
ATOM 678 N N . GLU A 1 80 ? -2.597 0.442 8.889 1.00 93.94 80 GLU A N 1
ATOM 679 C CA . GLU A 1 80 ? -1.563 0.458 9.932 1.00 93.94 80 GLU A CA 1
ATOM 680 C C . GLU A 1 80 ? -1.814 1.544 10.991 1.00 93.94 80 GLU A C 1
ATOM 682 O O . GLU A 1 80 ? -1.653 1.302 12.189 1.00 93.94 80 GLU A O 1
ATOM 687 N N . SER A 1 81 ? -2.242 2.740 10.565 1.00 92.19 81 SER A N 1
ATOM 688 C CA . SER A 1 81 ? -2.606 3.838 11.471 1.00 92.19 81 SER A CA 1
ATOM 689 C C . SER A 1 81 ? -3.767 3.431 12.386 1.00 92.19 81 SER A C 1
ATOM 691 O O . SER A 1 81 ? -3.710 3.620 13.606 1.00 92.19 81 SER A O 1
ATOM 693 N N . LEU A 1 82 ? -4.793 2.777 11.829 1.00 93.19 82 LEU A N 1
ATOM 694 C CA . LEU A 1 82 ? -5.922 2.290 12.613 1.00 93.19 82 LEU A CA 1
ATOM 695 C C . LEU A 1 82 ? -5.542 1.143 13.561 1.00 93.19 82 LEU A C 1
ATOM 697 O O . LEU A 1 82 ? -6.053 1.114 14.682 1.00 93.19 82 LEU A O 1
ATOM 701 N N . GLU A 1 83 ? -4.676 0.214 13.145 1.00 93.38 83 GLU A N 1
ATOM 702 C CA . GLU A 1 83 ? -4.266 -0.934 13.964 1.00 93.38 83 GLU A CA 1
ATOM 703 C C . GLU A 1 83 ? -3.484 -0.491 15.207 1.00 93.38 83 GLU A C 1
ATOM 705 O O . GLU A 1 83 ? -3.726 -0.991 16.310 1.00 93.38 83 GLU A O 1
ATOM 710 N N . LYS A 1 84 ? -2.599 0.506 15.066 1.00 90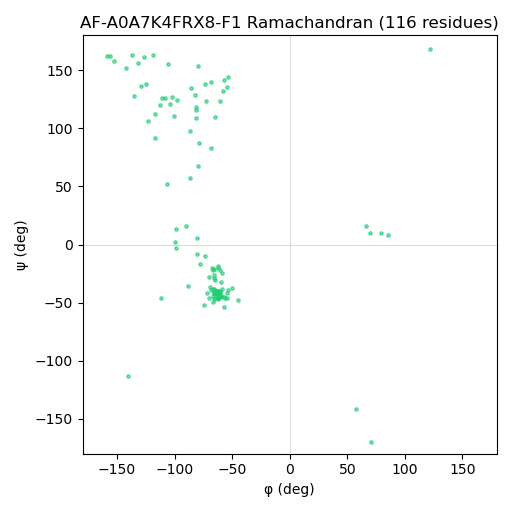.88 84 LYS A N 1
ATOM 711 C CA . LYS A 1 84 ? -1.886 1.106 16.206 1.00 90.88 84 LYS A CA 1
ATOM 712 C C . LYS A 1 84 ? -2.859 1.638 17.261 1.00 90.88 84 LYS A C 1
ATOM 714 O O . LYS A 1 84 ? -2.699 1.337 18.442 1.00 90.88 84 LYS A O 1
ATOM 719 N N . ILE A 1 85 ? -3.895 2.367 16.837 1.00 91.00 85 ILE A N 1
ATOM 720 C CA . ILE A 1 85 ? -4.931 2.893 17.738 1.00 91.00 85 ILE A CA 1
ATOM 721 C C . ILE A 1 85 ? -5.736 1.739 18.347 1.00 91.00 85 ILE A C 1
ATOM 723 O O . ILE A 1 85 ? -5.917 1.698 19.562 1.00 91.00 85 ILE A O 1
ATOM 727 N N . TRP A 1 86 ? -6.169 0.769 17.537 1.00 94.88 86 TRP A N 1
ATOM 728 C CA . TRP A 1 86 ? -6.967 -0.386 17.968 1.00 94.88 86 TRP A CA 1
ATOM 729 C C . TRP A 1 86 ? -6.335 -1.166 19.126 1.00 94.88 86 TRP A C 1
ATOM 731 O O . TRP A 1 86 ? -7.035 -1.551 20.064 1.00 94.88 86 TRP A O 1
ATOM 741 N N . ARG A 1 87 ? -5.005 -1.332 19.117 1.00 93.94 87 ARG A N 1
ATOM 742 C CA . ARG A 1 87 ? -4.256 -2.014 20.191 1.00 93.94 87 ARG A CA 1
ATOM 743 C C . ARG A 1 87 ? -4.394 -1.340 21.559 1.00 93.94 87 ARG A C 1
ATOM 745 O O . ARG A 1 87 ? -4.203 -2.005 22.570 1.00 93.94 87 ARG A O 1
ATOM 752 N N . THR A 1 88 ? -4.738 -0.054 21.590 1.00 93.62 88 THR A N 1
ATOM 753 C CA . THR A 1 88 ? -4.892 0.749 22.818 1.00 93.62 88 THR A CA 1
ATOM 754 C C . THR A 1 88 ? -6.345 0.903 23.279 1.00 93.62 88 THR A C 1
ATOM 756 O O . THR A 1 88 ? -6.598 1.537 24.301 1.00 93.62 88 THR A O 1
ATOM 759 N N . LYS A 1 89 ? -7.309 0.366 22.520 1.00 92.44 89 LYS A N 1
ATOM 760 C CA . LYS A 1 89 ? -8.749 0.504 22.773 1.00 92.44 89 LYS A CA 1
ATOM 761 C C . LYS A 1 89 ? -9.354 -0.778 23.323 1.00 92.44 89 LYS A C 1
ATOM 763 O O . LYS A 1 89 ? -8.884 -1.868 23.001 1.00 92.44 89 LYS A O 1
ATOM 768 N N . ASP A 1 90 ? -10.465 -0.638 24.045 1.00 94.69 90 ASP A N 1
ATOM 769 C CA . ASP A 1 90 ? -11.261 -1.744 24.584 1.00 94.69 90 ASP A CA 1
ATOM 770 C C . ASP A 1 90 ? -12.770 -1.515 24.401 1.00 94.69 90 ASP A C 1
ATOM 772 O O . ASP A 1 90 ? -13.233 -0.403 24.128 1.00 94.69 90 ASP A O 1
ATOM 776 N N . GLY A 1 91 ? -13.549 -2.593 24.525 1.00 95.94 91 GLY A N 1
ATOM 777 C CA . GLY A 1 91 ? -15.008 -2.565 24.397 1.00 95.94 91 GLY A CA 1
ATOM 778 C C . GLY A 1 91 ? -15.493 -2.017 23.050 1.00 95.94 91 GLY A C 1
ATOM 779 O O . GLY A 1 91 ? -14.889 -2.256 22.008 1.00 95.94 91 GLY A O 1
ATOM 780 N N . LYS A 1 92 ? -16.582 -1.238 23.072 1.00 96.12 92 LYS A N 1
ATOM 781 C CA . LYS A 1 92 ? -17.248 -0.738 21.854 1.00 96.12 92 LYS A CA 1
ATOM 782 C C . LYS A 1 92 ? -16.352 0.127 20.963 1.00 96.12 92 LYS A C 1
ATOM 784 O O . LYS A 1 92 ? -16.524 0.119 19.748 1.00 96.12 92 LYS A O 1
ATOM 789 N N . GLU A 1 93 ? -15.411 0.876 21.541 1.00 94.19 93 GLU A N 1
ATOM 790 C CA . GLU A 1 93 ? -14.460 1.669 20.750 1.00 94.19 93 GLU A CA 1
ATOM 791 C C . GLU A 1 93 ? -13.525 0.764 19.945 1.00 94.19 93 GLU A C 1
ATOM 793 O O . GLU A 1 93 ? -13.231 1.055 18.785 1.00 94.19 93 GLU A O 1
ATOM 798 N N . LYS A 1 94 ? -13.099 -0.359 20.537 1.00 96.00 94 LYS A N 1
ATOM 799 C CA . LYS A 1 94 ? -12.276 -1.365 19.863 1.00 96.00 94 LYS A CA 1
ATOM 800 C C . LYS A 1 94 ? -13.028 -2.005 18.697 1.00 96.00 94 LYS A C 1
ATOM 802 O O . LYS A 1 94 ? -12.456 -2.139 17.619 1.00 96.00 94 LYS A O 1
ATOM 807 N N . ASP A 1 95 ? -14.308 -2.327 18.882 1.00 96.94 95 ASP A N 1
ATOM 808 C CA . ASP A 1 95 ? -15.160 -2.916 17.835 1.00 96.94 95 ASP A CA 1
ATOM 809 C C . ASP A 1 95 ? -15.397 -1.945 16.667 1.00 96.94 95 ASP A C 1
ATOM 811 O O . ASP A 1 95 ? -15.321 -2.317 15.491 1.00 96.94 95 ASP A O 1
ATOM 815 N N . PHE A 1 96 ? -15.640 -0.668 16.978 1.00 94.56 96 PHE A N 1
ATOM 816 C CA . PHE A 1 96 ? -15.765 0.373 15.961 1.00 94.56 96 PHE A CA 1
ATOM 817 C C . PHE A 1 96 ? -14.462 0.535 15.169 1.00 94.56 96 PHE A C 1
ATOM 819 O O . PHE A 1 96 ? -14.472 0.530 13.937 1.00 94.56 96 PHE A O 1
ATOM 826 N N . GLN A 1 97 ? -13.327 0.592 15.866 1.00 94.25 97 GLN A N 1
ATOM 827 C CA . GLN A 1 97 ? -12.013 0.688 15.241 1.00 94.25 97 GLN A CA 1
ATOM 828 C C . GLN A 1 97 ? -11.702 -0.538 14.364 1.00 94.25 97 GLN A C 1
ATOM 830 O O . GLN A 1 97 ? -11.220 -0.390 13.241 1.00 94.25 97 GLN A O 1
ATOM 835 N N . GLN A 1 98 ? -12.042 -1.742 14.834 1.00 96.50 98 GLN A N 1
ATOM 836 C CA . GLN A 1 98 ? -11.917 -2.984 14.068 1.00 96.50 98 GLN A CA 1
ATOM 837 C C . GLN A 1 98 ? -12.726 -2.926 12.767 1.00 96.50 98 GLN A C 1
ATOM 839 O O . GLN A 1 98 ? -12.263 -3.394 11.728 1.00 96.50 98 GLN A O 1
ATOM 844 N N . SER A 1 99 ? -13.913 -2.321 12.798 1.00 96.75 99 SER A N 1
ATOM 845 C CA . SER A 1 99 ? -14.755 -2.171 11.608 1.00 96.75 99 SER A CA 1
ATOM 846 C C . SER A 1 99 ? -14.082 -1.293 10.544 1.00 96.75 99 SER A C 1
ATOM 848 O O . SER A 1 99 ? -14.096 -1.635 9.363 1.00 96.75 99 SER A O 1
ATOM 850 N N . LEU A 1 100 ? -13.414 -0.206 10.948 1.00 95.75 100 LEU A N 1
ATOM 851 C CA . LEU A 1 100 ? -12.641 0.637 10.026 1.00 95.75 100 LEU A CA 1
ATOM 852 C C . LEU A 1 100 ? -11.425 -0.103 9.441 1.00 95.75 100 LEU A C 1
ATOM 854 O O . LEU A 1 100 ? -11.137 0.031 8.250 1.00 95.75 100 LEU A O 1
ATOM 858 N N . ILE A 1 101 ? -10.745 -0.925 10.248 1.00 96.06 101 ILE A N 1
ATOM 859 C CA . ILE A 1 101 ? -9.629 -1.779 9.801 1.00 96.06 101 ILE A CA 1
ATOM 860 C C . ILE A 1 101 ? -10.098 -2.765 8.725 1.00 96.06 101 ILE A C 1
ATOM 862 O O . ILE A 1 101 ? -9.429 -2.941 7.701 1.00 96.06 101 ILE A O 1
ATOM 866 N N . LEU A 1 102 ? -11.265 -3.384 8.922 1.00 97.00 102 LEU A N 1
ATOM 867 C CA . LEU A 1 102 ? -11.856 -4.301 7.946 1.00 97.00 102 LEU A CA 1
ATOM 868 C C . LEU A 1 102 ? -12.190 -3.587 6.632 1.00 97.00 102 LEU A C 1
ATOM 870 O O . LEU A 1 102 ? -11.904 -4.126 5.566 1.00 97.00 102 LEU A O 1
ATOM 874 N N . ILE A 1 103 ? -12.701 -2.353 6.689 1.00 96.06 103 ILE A N 1
ATOM 875 C CA . ILE A 1 103 ? -12.950 -1.536 5.491 1.00 96.06 103 ILE A CA 1
ATOM 876 C C . ILE A 1 103 ? -11.638 -1.239 4.745 1.00 96.06 103 ILE A C 1
ATOM 878 O O . ILE A 1 103 ? -11.570 -1.430 3.531 1.00 96.06 103 ILE A O 1
ATOM 882 N N . ALA A 1 104 ? -10.572 -0.827 5.442 1.00 95.44 104 ALA A N 1
ATOM 883 C CA . ALA A 1 104 ? -9.262 -0.602 4.816 1.00 95.44 104 ALA A CA 1
ATOM 884 C C . ALA A 1 104 ? -8.698 -1.885 4.175 1.00 95.44 104 ALA A C 1
ATOM 886 O O . ALA A 1 104 ? -8.185 -1.858 3.054 1.00 95.44 104 ALA A O 1
ATOM 887 N N . THR A 1 105 ? -8.869 -3.028 4.843 1.00 95.38 105 THR A N 1
ATOM 888 C CA . THR A 1 105 ? -8.459 -4.346 4.333 1.00 95.38 105 THR A CA 1
ATOM 889 C C . THR A 1 105 ? -9.253 -4.758 3.094 1.00 95.38 105 THR A C 1
ATOM 891 O O . THR A 1 105 ? -8.672 -5.253 2.126 1.00 95.38 105 THR A O 1
ATOM 894 N N . ALA A 1 106 ? -10.566 -4.524 3.085 1.00 95.19 106 ALA A N 1
ATOM 895 C CA . ALA A 1 106 ? -11.417 -4.780 1.927 1.00 95.19 106 ALA A CA 1
ATOM 896 C C . ALA A 1 106 ? -10.972 -3.942 0.719 1.00 95.19 106 ALA A C 1
ATOM 898 O O . ALA A 1 106 ? -10.863 -4.465 -0.390 1.00 95.19 106 ALA A O 1
ATOM 899 N N . MET A 1 107 ? -10.607 -2.674 0.936 1.00 95.75 107 MET A N 1
ATOM 900 C CA . MET A 1 107 ? -10.055 -1.832 -0.128 1.00 95.75 107 MET A CA 1
ATOM 901 C C . MET A 1 107 ? -8.706 -2.351 -0.639 1.00 95.75 107 MET A C 1
ATOM 903 O O . MET A 1 107 ? -8.509 -2.413 -1.850 1.00 95.75 107 MET A O 1
ATOM 907 N N . LEU A 1 108 ? -7.801 -2.803 0.240 1.00 94.69 108 LEU A N 1
ATOM 908 C CA . LEU A 1 108 ? -6.545 -3.439 -0.184 1.00 94.69 108 LEU A CA 1
ATOM 909 C C . LEU A 1 108 ? -6.798 -4.652 -1.086 1.00 94.69 108 LEU A C 1
ATOM 911 O O . LEU A 1 108 ? -6.155 -4.774 -2.127 1.00 94.69 108 LEU A O 1
ATOM 915 N N . LYS A 1 109 ? -7.740 -5.526 -0.716 1.00 92.31 109 LYS A N 1
ATOM 916 C CA . LYS A 1 109 ? -8.140 -6.697 -1.515 1.00 92.31 109 LYS A CA 1
ATOM 917 C C . LYS A 1 109 ? -8.729 -6.294 -2.862 1.00 92.31 109 LYS A C 1
ATOM 919 O O . LYS A 1 109 ? -8.298 -6.801 -3.898 1.00 92.31 109 LYS A O 1
ATOM 924 N N . TYR A 1 110 ? -9.625 -5.311 -2.862 1.00 93.81 110 TYR A N 1
ATOM 925 C CA . TYR A 1 110 ? -10.178 -4.741 -4.085 1.00 93.81 110 TYR A CA 1
ATOM 926 C C . TYR A 1 110 ? -9.071 -4.248 -5.033 1.00 93.81 110 TYR A C 1
ATOM 928 O O . TYR A 1 110 ? -9.077 -4.599 -6.214 1.00 93.81 110 TYR A O 1
ATOM 936 N N . CYS A 1 111 ? -8.067 -3.52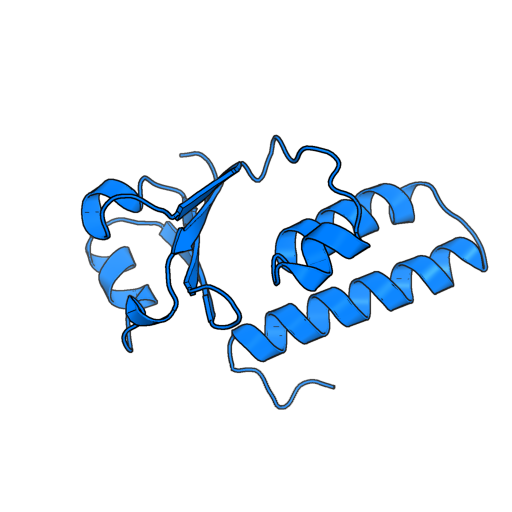7 -4.519 1.00 92.81 111 CYS A N 1
ATOM 937 C CA . CYS A 1 111 ? -6.934 -3.035 -5.312 1.00 92.81 111 CYS A CA 1
ATOM 938 C C . CYS A 1 111 ? -6.015 -4.148 -5.843 1.00 92.81 111 CYS A C 1
ATOM 940 O O . CYS A 1 111 ? -5.295 -3.932 -6.816 1.00 92.81 111 CYS A O 1
ATOM 942 N N . LYS A 1 112 ? -6.017 -5.341 -5.236 1.00 91.00 112 LYS A N 1
ATOM 943 C CA . LYS A 1 112 ? -5.310 -6.524 -5.767 1.00 91.00 112 LYS A CA 1
ATOM 944 C C . LYS A 1 112 ? -6.084 -7.238 -6.875 1.00 91.00 112 LYS A C 1
ATOM 946 O O . LYS A 1 112 ? -5.558 -8.162 -7.487 1.00 91.00 112 LYS A O 1
ATOM 951 N N . GLY A 1 113 ? -7.334 -6.845 -7.119 1.00 88.19 113 GLY A N 1
ATOM 952 C CA . GLY A 1 113 ? -8.254 -7.591 -7.972 1.00 88.19 113 GLY A CA 1
ATOM 953 C C . GLY A 1 113 ? -8.896 -8.797 -7.277 1.00 88.19 113 GLY A C 1
ATOM 954 O O . GLY A 1 113 ? -9.577 -9.571 -7.943 1.00 88.19 113 GLY A O 1
ATOM 955 N N . GLU A 1 114 ? -8.739 -8.946 -5.957 1.00 84.56 114 GLU A N 1
ATOM 956 C CA . GLU A 1 114 ? -9.388 -9.987 -5.144 1.00 84.56 114 GLU A CA 1
ATOM 957 C C . GLU A 1 114 ? -10.842 -9.583 -4.829 1.00 84.56 114 GLU A C 1
ATOM 959 O O . GLU A 1 114 ? -11.178 -9.244 -3.695 1.00 84.56 114 GLU A O 1
ATOM 964 N N . LYS A 1 115 ? -11.705 -9.548 -5.852 1.00 71.69 115 LYS A N 1
ATOM 965 C CA . LYS A 1 115 ? -13.076 -9.009 -5.739 1.00 71.69 115 LYS A CA 1
ATOM 966 C C . LYS A 1 115 ? -14.082 -9.951 -5.070 1.00 71.69 115 LYS A C 1
ATOM 968 O O . LYS A 1 115 ? -15.123 -9.482 -4.628 1.00 71.69 115 LYS A O 1
ATOM 973 N N . ASP A 1 116 ? -13.759 -11.236 -4.960 1.00 66.62 116 ASP A N 1
ATOM 974 C CA . ASP A 1 116 ? -14.673 -12.270 -4.451 1.00 66.62 116 ASP A CA 1
ATOM 975 C C . ASP A 1 116 ? -14.585 -12.482 -2.929 1.00 66.62 116 ASP A C 1
ATOM 977 O O . ASP A 1 116 ? -15.042 -13.499 -2.412 1.00 66.62 116 ASP A O 1
ATOM 981 N N . ILE A 1 117 ? -13.976 -11.550 -2.192 1.00 55.66 117 ILE A N 1
ATOM 982 C CA . ILE A 1 117 ? -13.773 -11.679 -0.745 1.00 55.66 117 ILE A CA 1
ATOM 983 C C . ILE A 1 117 ? -14.549 -10.567 -0.037 1.00 55.66 117 ILE A C 1
ATOM 985 O O . ILE A 1 117 ? -14.032 -9.463 0.151 1.00 55.66 117 ILE A O 1
ATOM 989 N N . ALA A 1 118 ? -15.792 -10.891 0.323 1.00 43.94 118 ALA A N 1
ATOM 990 C CA . ALA A 1 118 ? -16.594 -10.207 1.334 1.00 43.94 118 ALA A CA 1
ATOM 991 C C . ALA A 1 118 ? -16.569 -11.020 2.634 1.00 43.94 118 ALA A C 1
ATOM 993 O O . ALA A 1 118 ? -16.634 -12.268 2.538 1.00 43.94 118 ALA A O 1
#

Secondary structure (DSSP, 8-state):
--EEEEEEEGGG--TTHHHHHHTTT-EEEEEEESSEEEEEEES-THHHH---SEEEESSS-----HHHHHHTT-HHHHHHHHHHHHTT--HHHHHHHHHHHHHHHHHHHHHTT-TT--

pLDDT: mean 92.35, std 8.92, range [43.94, 98.19]

Sequence (118 aa):
MERKIYFYDKEKYFPLIKQFLRERGINVIDVRLCKYMEVDAEGNVEDILGKANFIVDTKNLEEGNFFYLFSEGRFWEAHESLEKIWRTKDGKEKDFQQSLILIATAMLKYCKGEKDIA

Radius of gyration: 15.03 Å; Cα contacts (8 Å, |Δi|>4): 164; chains: 1; bounding box: 34×24×41 Å